Protein AF-A0A3D4CY93-F1 (afdb_monomer_lite)

Sequence (96 aa):
MKDDHEGARKIYQSIGIYLGYTIAHYADFYNIKNLMTLGRVTSGRGGELILEKASKVIQDEFPELTEQITMTTPDEQMKRHGQAVAAASLPICASE

Secondary structure (DSSP, 8-state):
--S--HHHHHHHHHHHHHHHHHHHHHHTT---SEEE--SGGGSHHHHHHHHHHHHHHHHHH-HHHHHH-EEE---HHHHHHHHHHHHHHSPPP---

Radius of gyration: 16.44 Å; chains: 1; bounding box: 32×24×58 Å

Structure (mmCIF, N/CA/C/O backbone):
data_AF-A0A3D4CY93-F1
#
_entry.id   AF-A0A3D4CY93-F1
#
loop_
_atom_site.group_PDB
_atom_site.id
_atom_site.type_symbol
_atom_site.label_atom_id
_atom_site.label_alt_id
_atom_site.label_comp_id
_atom_site.label_asym_id
_atom_site.label_entity_id
_atom_site.label_seq_id
_atom_site.pdbx_PDB_ins_code
_atom_site.Cartn_x
_atom_site.Cartn_y
_atom_site.Cartn_z
_atom_site.occupancy
_atom_site.B_iso_or_equiv
_atom_site.auth_seq_id
_atom_site.auth_comp_id
_atom_site.auth_asym_id
_atom_site.auth_atom_id
_atom_site.pdbx_PDB_model_num
ATOM 1 N N . MET A 1 1 ? 12.605 5.384 -11.148 1.00 63.78 1 MET A N 1
ATOM 2 C CA . MET A 1 1 ? 12.187 5.459 -12.566 1.00 63.78 1 MET A CA 1
ATOM 3 C C . MET A 1 1 ? 12.907 6.617 -13.245 1.00 63.78 1 MET A C 1
ATOM 5 O O . MET A 1 1 ? 12.302 7.659 -13.440 1.00 63.78 1 MET A O 1
ATOM 9 N N . LYS A 1 2 ? 14.208 6.478 -13.530 1.00 56.94 2 LYS A N 1
ATOM 10 C CA . LYS A 1 2 ? 14.979 7.565 -14.157 1.00 56.94 2 LYS A CA 1
ATOM 11 C C . LYS A 1 2 ? 14.811 7.612 -15.687 1.00 56.94 2 LYS A C 1
ATOM 13 O O . LYS A 1 2 ? 14.984 8.680 -16.249 1.00 56.94 2 LYS A O 1
ATOM 18 N N . ASP A 1 3 ? 14.329 6.520 -16.294 1.00 65.44 3 ASP A N 1
ATOM 19 C CA . ASP A 1 3 ? 14.263 6.356 -17.759 1.00 65.44 3 ASP A CA 1
ATOM 20 C C . ASP A 1 3 ? 12.891 5.859 -18.272 1.00 65.44 3 ASP A C 1
ATOM 22 O O . ASP A 1 3 ? 12.811 5.224 -19.315 1.00 65.44 3 ASP A O 1
ATOM 26 N N . ASP A 1 4 ? 11.817 6.054 -17.492 1.00 72.94 4 ASP A N 1
ATOM 27 C CA . ASP A 1 4 ? 10.434 5.608 -17.793 1.00 72.94 4 ASP A CA 1
ATOM 28 C C . ASP A 1 4 ? 10.298 4.159 -18.317 1.00 72.94 4 ASP A C 1
ATOM 30 O O . ASP A 1 4 ? 9.410 3.824 -19.096 1.00 72.94 4 ASP A O 1
ATOM 34 N N . HIS A 1 5 ? 11.190 3.274 -17.863 1.00 91.81 5 HIS A N 1
ATOM 35 C CA . HIS A 1 5 ? 11.259 1.896 -18.333 1.00 91.81 5 HIS A CA 1
ATOM 36 C C . HIS A 1 5 ? 9.934 1.155 -18.101 1.00 91.81 5 HIS A C 1
ATOM 38 O O . HIS A 1 5 ? 9.539 0.884 -16.960 1.00 91.81 5 HIS A O 1
ATOM 44 N N . GLU A 1 6 ? 9.271 0.770 -19.191 1.00 92.44 6 GLU A N 1
ATOM 45 C CA . GLU A 1 6 ? 7.910 0.231 -19.169 1.00 92.44 6 GLU A CA 1
ATOM 46 C C . GLU A 1 6 ? 7.779 -1.003 -18.261 1.00 92.44 6 GLU A C 1
ATOM 48 O O . GLU A 1 6 ? 6.826 -1.117 -17.488 1.00 92.44 6 GLU A O 1
ATOM 53 N N . GLY A 1 7 ? 8.769 -1.902 -18.291 1.00 94.44 7 GLY A N 1
ATOM 54 C CA . GLY A 1 7 ? 8.778 -3.095 -17.441 1.00 94.44 7 GLY A CA 1
ATOM 55 C C . GLY A 1 7 ? 8.80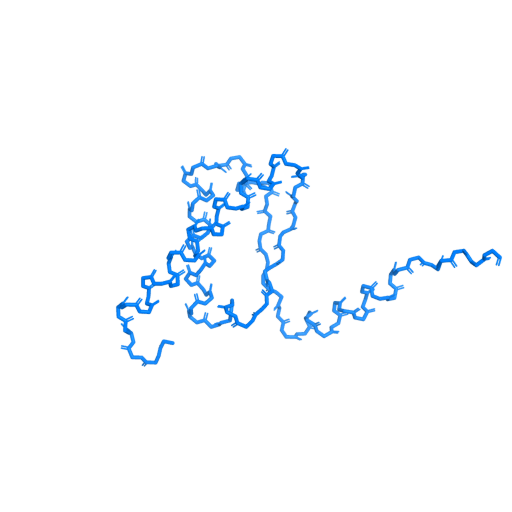8 -2.770 -15.944 1.00 94.44 7 GLY A C 1
ATOM 56 O O . GLY A 1 7 ? 8.097 -3.395 -15.162 1.00 94.44 7 GLY A O 1
ATOM 57 N N . ALA A 1 8 ? 9.557 -1.738 -15.541 1.00 93.50 8 ALA A N 1
ATOM 58 C CA . ALA A 1 8 ? 9.603 -1.325 -14.141 1.00 93.50 8 ALA A CA 1
ATOM 59 C C . ALA A 1 8 ? 8.253 -0.732 -13.718 1.00 93.50 8 ALA A C 1
ATOM 61 O O . ALA A 1 8 ? 7.752 -1.045 -12.640 1.00 93.50 8 ALA A O 1
ATOM 62 N N . ARG A 1 9 ? 7.627 0.064 -14.596 1.00 94.31 9 ARG A N 1
ATOM 63 C CA . ARG A 1 9 ? 6.285 0.616 -14.372 1.00 94.31 9 ARG A CA 1
ATOM 64 C C . ARG A 1 9 ? 5.255 -0.490 -14.132 1.00 94.31 9 ARG A C 1
ATOM 66 O O . ARG A 1 9 ? 4.505 -0.401 -13.165 1.00 94.31 9 ARG A O 1
ATOM 73 N N . LYS A 1 10 ? 5.260 -1.542 -14.960 1.00 96.69 10 LYS A N 1
ATOM 74 C CA . LYS A 1 10 ? 4.361 -2.700 -14.806 1.00 96.69 10 LYS A CA 1
ATOM 75 C C . LYS A 1 10 ? 4.555 -3.398 -13.461 1.00 96.69 10 LYS A C 1
ATOM 77 O O . LYS A 1 10 ? 3.569 -3.695 -12.803 1.00 96.69 10 LYS A O 1
ATOM 82 N N . ILE A 1 11 ? 5.798 -3.580 -13.013 1.00 96.50 11 ILE A N 1
ATOM 83 C CA . ILE A 1 11 ? 6.084 -4.190 -11.705 1.00 96.50 11 ILE A CA 1
ATOM 84 C C . ILE A 1 11 ? 5.493 -3.354 -10.563 1.00 96.50 11 ILE A C 1
ATOM 86 O O . ILE A 1 11 ? 4.779 -3.897 -9.725 1.00 96.50 11 ILE A O 1
ATOM 90 N N . TYR A 1 12 ? 5.730 -2.037 -10.540 1.00 96.62 12 TYR A N 1
ATOM 91 C CA . TYR A 1 12 ? 5.153 -1.159 -9.511 1.00 96.62 12 TYR A CA 1
ATOM 92 C C . TYR A 1 12 ? 3.618 -1.174 -9.529 1.00 96.62 12 TYR A C 1
ATOM 94 O O . TYR A 1 12 ? 2.990 -1.200 -8.473 1.00 96.62 12 TYR A O 1
ATOM 102 N N . GLN A 1 13 ? 3.011 -1.218 -10.717 1.00 97.56 13 GLN A N 1
ATOM 103 C CA . GLN A 1 13 ? 1.560 -1.330 -10.858 1.00 97.56 13 GLN A CA 1
ATOM 104 C C . GLN A 1 13 ? 1.030 -2.657 -10.320 1.00 97.56 13 GLN A C 1
ATOM 106 O O . GLN A 1 13 ? 0.066 -2.649 -9.561 1.00 97.56 13 GLN A O 1
ATOM 111 N N . SER A 1 14 ? 1.675 -3.778 -10.657 1.00 98.44 14 SER A N 1
ATOM 112 C CA . SER A 1 14 ? 1.330 -5.085 -10.102 1.00 98.44 14 SER A CA 1
ATOM 113 C C . SER A 1 14 ? 1.400 -5.063 -8.580 1.00 98.44 14 SER A C 1
ATOM 115 O O . SER A 1 14 ? 0.429 -5.442 -7.938 1.00 98.44 14 SER A O 1
ATOM 117 N N . ILE A 1 15 ? 2.490 -4.550 -7.994 1.00 98.00 15 ILE A N 1
ATOM 118 C CA . ILE A 1 15 ? 2.631 -4.434 -6.533 1.00 98.00 15 ILE A CA 1
ATOM 119 C C . ILE A 1 15 ? 1.458 -3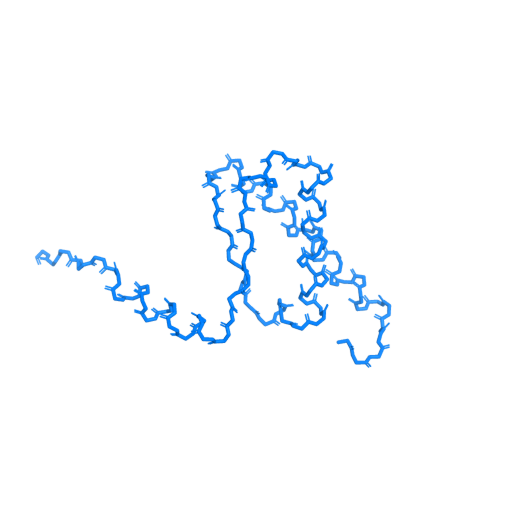.648 -5.927 1.00 98.00 15 ILE A C 1
ATOM 121 O O . ILE A 1 15 ? 0.898 -4.082 -4.925 1.00 98.00 15 ILE A O 1
ATOM 125 N N . GLY A 1 16 ? 1.058 -2.529 -6.537 1.00 97.69 16 GLY A N 1
ATOM 126 C CA . GLY A 1 16 ? -0.096 -1.751 -6.080 1.00 97.69 16 GLY A CA 1
ATOM 127 C C . GLY A 1 16 ? -1.422 -2.506 -6.168 1.00 97.69 16 GLY A C 1
ATOM 128 O O . GLY A 1 16 ? -2.207 -2.456 -5.227 1.00 97.69 16 GLY A O 1
ATOM 129 N N . ILE A 1 17 ? -1.650 -3.268 -7.241 1.00 98.69 17 ILE A N 1
ATOM 130 C CA . ILE A 1 17 ? -2.848 -4.112 -7.377 1.00 98.69 17 ILE A CA 1
ATOM 131 C C . ILE A 1 17 ? -2.891 -5.170 -6.266 1.00 98.69 17 ILE A C 1
ATOM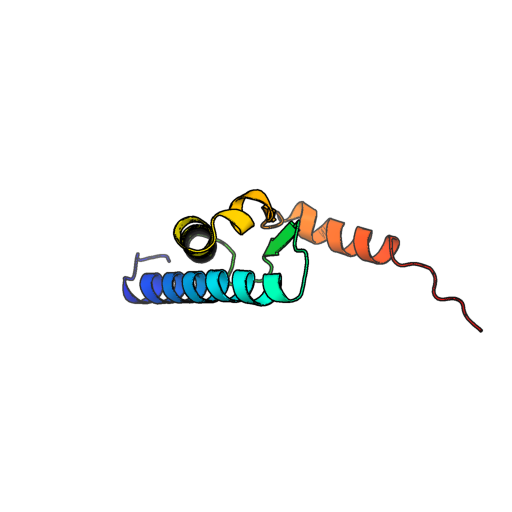 133 O O . ILE A 1 17 ? -3.897 -5.291 -5.570 1.00 98.69 17 ILE A O 1
ATOM 137 N N . TYR A 1 18 ? -1.783 -5.887 -6.044 1.00 98.56 18 TYR A N 1
ATOM 138 C CA . TYR A 1 18 ? -1.680 -6.861 -4.952 1.00 98.56 18 TYR A CA 1
ATOM 139 C C . TYR A 1 18 ? -1.914 -6.212 -3.585 1.00 98.56 18 TYR A C 1
ATOM 141 O O . TYR A 1 18 ? -2.607 -6.789 -2.747 1.00 98.56 18 TYR A O 1
ATOM 149 N N . LEU A 1 19 ? -1.369 -5.013 -3.358 1.00 97.62 19 LEU A N 1
ATOM 150 C CA . LEU A 1 19 ? -1.584 -4.272 -2.119 1.00 97.62 19 LEU A CA 1
ATOM 151 C C . LEU A 1 19 ? -3.070 -3.945 -1.913 1.00 97.62 19 LEU A C 1
ATOM 153 O O . LEU A 1 19 ? -3.573 -4.193 -0.825 1.00 97.62 19 LEU A O 1
ATOM 157 N N . GLY A 1 20 ? -3.779 -3.461 -2.938 1.00 97.75 20 GLY A N 1
ATOM 158 C CA . GLY A 1 20 ? -5.211 -3.148 -2.849 1.00 97.75 20 GLY A CA 1
ATOM 159 C C . GLY A 1 20 ? -6.057 -4.349 -2.418 1.00 97.75 20 GLY A C 1
ATOM 160 O O . GLY A 1 20 ? -6.784 -4.267 -1.430 1.00 97.75 20 GLY A O 1
ATOM 161 N N . TYR A 1 21 ? -5.882 -5.499 -3.077 1.00 98.69 21 TYR A N 1
ATOM 162 C CA . TYR A 1 21 ? -6.579 -6.732 -2.685 1.00 98.69 21 TYR A CA 1
ATOM 163 C C . TYR A 1 21 ? -6.170 -7.243 -1.305 1.00 98.69 21 TYR A C 1
ATOM 165 O O . TYR A 1 21 ? -6.997 -7.777 -0.573 1.00 98.69 21 TYR A O 1
ATOM 173 N N . THR A 1 22 ? -4.904 -7.066 -0.923 1.00 98.06 22 THR A N 1
ATOM 174 C CA . THR A 1 22 ? -4.445 -7.438 0.421 1.00 98.06 22 THR A CA 1
ATOM 175 C C . THR A 1 22 ? -5.121 -6.576 1.485 1.00 98.06 22 THR A C 1
ATOM 177 O O . THR A 1 22 ? -5.521 -7.100 2.518 1.00 98.06 22 THR A O 1
ATOM 180 N N . ILE A 1 23 ? -5.290 -5.273 1.242 1.00 97.19 23 ILE A N 1
ATOM 181 C CA . ILE A 1 23 ? -5.996 -4.371 2.164 1.00 97.19 23 ILE A CA 1
ATOM 182 C C . ILE A 1 23 ? -7.447 -4.816 2.336 1.00 97.19 23 ILE A C 1
ATOM 184 O O . ILE A 1 23 ? -7.894 -4.951 3.473 1.00 97.19 23 ILE A O 1
ATOM 188 N N . ALA A 1 24 ? -8.149 -5.092 1.232 1.00 97.31 24 ALA A N 1
ATOM 189 C CA . ALA A 1 24 ? -9.521 -5.591 1.274 1.00 97.31 24 ALA A CA 1
ATOM 190 C C . ALA A 1 24 ? -9.617 -6.909 2.053 1.00 97.31 24 ALA A C 1
ATOM 192 O O . ALA A 1 24 ? -10.415 -7.025 2.975 1.00 97.31 24 ALA A O 1
ATOM 193 N N . HIS A 1 25 ? -8.717 -7.855 1.778 1.00 98.00 25 HIS A N 1
ATOM 194 C CA . HIS A 1 25 ? -8.678 -9.121 2.503 1.00 98.00 25 HIS A CA 1
ATOM 195 C C . HIS A 1 25 ? -8.423 -8.943 4.007 1.00 98.0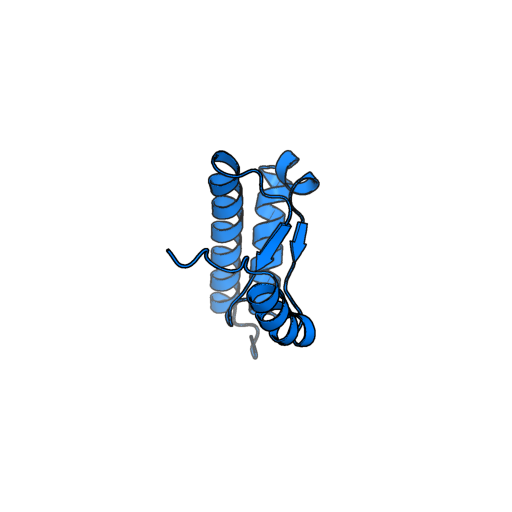0 25 HIS A C 1
ATOM 197 O O . HIS A 1 25 ? -9.017 -9.628 4.830 1.00 98.00 25 HIS A O 1
ATOM 203 N N . TYR A 1 26 ? -7.552 -8.012 4.401 1.00 97.62 26 TYR A N 1
ATOM 204 C CA . TYR A 1 26 ? -7.315 -7.731 5.819 1.00 97.62 26 TYR A CA 1
ATOM 205 C C . TYR A 1 26 ? -8.500 -7.023 6.488 1.00 97.62 26 TYR A C 1
ATOM 207 O O . TYR A 1 26 ? -8.668 -7.157 7.702 1.00 97.62 26 TYR A O 1
ATOM 215 N N . ALA A 1 27 ? -9.332 -6.304 5.731 1.00 96.88 27 ALA A N 1
ATOM 216 C CA . ALA A 1 27 ? -10.542 -5.677 6.255 1.00 96.88 27 ALA A CA 1
ATOM 217 C C . ALA A 1 27 ? -11.595 -6.708 6.706 1.00 96.88 27 ALA A C 1
ATOM 219 O O . ALA A 1 27 ? -12.381 -6.406 7.602 1.00 96.88 27 ALA A O 1
ATOM 220 N N . ASP A 1 28 ? -11.538 -7.945 6.197 1.00 96.00 28 ASP A N 1
ATOM 221 C CA . ASP A 1 28 ? -12.362 -9.059 6.694 1.00 96.00 28 ASP A CA 1
ATOM 222 C C . ASP A 1 28 ? -12.049 -9.409 8.161 1.00 96.00 28 ASP A C 1
ATOM 224 O O . ASP A 1 28 ? -12.890 -9.945 8.884 1.00 96.00 28 ASP A O 1
ATOM 228 N N . PHE A 1 29 ? -10.830 -9.104 8.619 1.00 97.44 29 PHE A N 1
ATOM 229 C CA . PHE A 1 29 ? -10.344 -9.451 9.958 1.00 97.44 29 PHE A CA 1
ATOM 230 C C . PHE A 1 29 ? -10.227 -8.244 10.890 1.00 97.44 29 PHE A C 1
ATOM 232 O O . PHE A 1 29 ? -10.279 -8.397 12.112 1.00 97.44 29 PHE A O 1
ATOM 239 N N . TYR A 1 30 ? -10.053 -7.044 10.336 1.00 95.88 30 TYR A N 1
ATOM 240 C CA . TYR A 1 30 ? -9.791 -5.830 11.097 1.00 95.88 30 TYR A CA 1
ATOM 241 C C . TYR A 1 30 ? -10.687 -4.681 10.643 1.00 95.88 30 TYR A C 1
ATOM 243 O O . TYR A 1 30 ? -10.788 -4.375 9.460 1.00 95.88 30 TYR A O 1
ATOM 251 N N . ASN A 1 31 ? -11.237 -3.935 11.604 1.00 94.88 31 ASN A N 1
ATOM 252 C CA . ASN A 1 31 ? -11.862 -2.645 11.317 1.00 94.88 31 ASN A CA 1
ATOM 253 C C . ASN A 1 31 ? -10.782 -1.567 11.112 1.00 94.88 31 ASN A C 1
ATOM 255 O O . ASN A 1 31 ? -10.426 -0.824 12.033 1.00 94.88 31 ASN A O 1
ATOM 259 N N . ILE A 1 32 ? -10.209 -1.533 9.910 1.00 95.44 32 ILE A N 1
ATOM 260 C CA . ILE A 1 32 ? -9.136 -0.608 9.542 1.00 95.44 32 ILE A CA 1
ATOM 261 C C . ILE A 1 32 ? -9.741 0.779 9.311 1.00 95.44 32 ILE A C 1
ATOM 263 O O . ILE A 1 32 ? -10.589 0.941 8.442 1.00 95.44 32 ILE A O 1
ATOM 267 N N . LYS A 1 33 ? -9.285 1.785 10.066 1.00 94.31 33 LYS A N 1
ATOM 268 C CA . LYS A 1 33 ? -9.632 3.204 9.834 1.00 94.31 33 LYS A CA 1
ATOM 269 C C . LYS A 1 33 ? -8.489 4.000 9.219 1.00 94.31 33 LYS A C 1
ATOM 271 O O . LYS A 1 33 ? -8.693 4.838 8.353 1.00 94.31 33 LYS A O 1
ATOM 276 N N . ASN A 1 34 ? -7.272 3.743 9.688 1.00 92.06 34 ASN A N 1
ATOM 277 C CA . ASN A 1 34 ? -6.066 4.411 9.223 1.00 92.06 34 ASN A CA 1
ATOM 278 C C . ASN A 1 34 ? -5.064 3.345 8.798 1.00 92.06 34 ASN A C 1
ATOM 280 O O . ASN A 1 34 ? -4.714 2.478 9.600 1.00 92.06 34 ASN A O 1
ATOM 284 N N . LEU A 1 35 ? -4.599 3.427 7.558 1.00 92.62 35 LEU A N 1
ATOM 285 C CA . LEU A 1 35 ? -3.573 2.551 7.017 1.00 92.62 35 LEU A CA 1
ATOM 286 C C . LEU A 1 35 ? -2.323 3.371 6.725 1.00 92.62 35 LEU A C 1
ATOM 288 O O . LEU A 1 35 ? -2.352 4.314 5.938 1.00 92.62 35 LEU A O 1
ATOM 292 N N . MET A 1 36 ? -1.214 3.006 7.363 1.00 90.38 36 MET A N 1
ATOM 293 C CA . MET A 1 36 ? 0.057 3.696 7.182 1.00 90.38 36 MET A CA 1
ATOM 294 C C . MET A 1 36 ? 1.003 2.865 6.319 1.00 90.38 36 MET A C 1
ATOM 296 O O . MET A 1 36 ? 1.407 1.768 6.704 1.00 90.38 36 MET A O 1
ATOM 300 N N . THR A 1 37 ? 1.395 3.405 5.167 1.00 88.56 37 THR A N 1
ATOM 301 C CA . THR A 1 37 ? 2.288 2.720 4.224 1.00 88.56 37 THR A CA 1
ATOM 302 C C . THR A 1 37 ? 3.745 3.081 4.497 1.00 88.56 37 THR A C 1
ATOM 304 O O . THR A 1 37 ? 4.149 4.239 4.385 1.00 88.56 37 THR A O 1
ATOM 307 N N . LEU A 1 38 ? 4.558 2.082 4.846 1.00 86.88 38 LEU A N 1
ATOM 308 C CA . LEU A 1 38 ? 5.965 2.241 5.228 1.00 86.88 38 LEU A CA 1
ATOM 309 C C . LEU A 1 38 ? 6.902 1.451 4.301 1.00 86.88 38 LEU A C 1
ATOM 311 O O . LEU A 1 38 ? 6.501 0.485 3.659 1.00 86.88 38 LEU A O 1
ATOM 315 N N . GLY A 1 39 ? 8.182 1.831 4.288 1.00 84.50 39 GLY A N 1
ATOM 316 C CA . GLY A 1 39 ? 9.244 1.129 3.560 1.00 84.50 39 GLY A CA 1
ATOM 317 C C . GLY A 1 39 ? 9.853 1.943 2.416 1.00 84.50 39 GLY A C 1
ATOM 318 O O . GLY A 1 39 ? 9.335 2.970 2.002 1.00 84.50 39 GLY A O 1
ATOM 319 N N . ARG A 1 40 ? 11.008 1.502 1.901 1.00 87.31 40 ARG A N 1
ATOM 320 C CA . ARG A 1 40 ? 11.724 2.225 0.827 1.00 87.31 40 ARG A CA 1
ATOM 321 C C . ARG A 1 40 ? 11.032 2.123 -0.533 1.00 87.31 40 ARG A C 1
ATOM 323 O O . ARG A 1 40 ? 11.188 3.012 -1.361 1.00 87.31 40 ARG A O 1
ATOM 330 N N . VAL A 1 41 ? 10.293 1.037 -0.763 1.00 90.38 41 VAL A N 1
ATOM 331 C CA . VAL A 1 41 ? 9.608 0.771 -2.038 1.00 90.38 41 VAL A CA 1
ATOM 332 C C . VAL A 1 41 ? 8.430 1.721 -2.279 1.00 90.38 41 VAL A C 1
ATOM 334 O O . VAL A 1 41 ? 8.077 1.964 -3.427 1.00 90.38 41 VAL A O 1
ATOM 337 N N . THR A 1 42 ? 7.872 2.301 -1.212 1.00 87.12 42 THR A N 1
ATOM 338 C CA . THR A 1 42 ? 6.745 3.241 -1.264 1.00 87.12 42 THR A CA 1
ATOM 339 C C . THR A 1 42 ? 7.183 4.702 -1.429 1.00 87.12 42 THR A C 1
ATOM 341 O O . THR A 1 42 ? 6.344 5.596 -1.400 1.00 87.12 42 THR A O 1
ATOM 344 N N . SER A 1 43 ? 8.477 4.965 -1.651 1.00 85.12 43 SER A N 1
ATOM 345 C CA . SER A 1 43 ? 9.012 6.315 -1.871 1.00 85.12 43 SER A CA 1
ATOM 346 C C . SER A 1 43 ? 9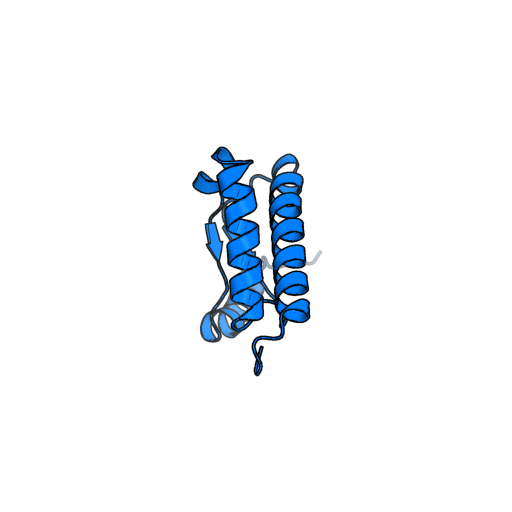.190 6.657 -3.357 1.00 85.12 43 SER A C 1
ATOM 348 O O . SER A 1 43 ? 9.573 5.815 -4.175 1.00 85.12 43 SER A O 1
ATOM 350 N N . GLY A 1 44 ? 8.999 7.937 -3.691 1.00 88.38 44 GLY A N 1
ATOM 351 C CA . GLY A 1 44 ? 9.146 8.478 -5.046 1.00 88.38 44 GLY A CA 1
ATOM 352 C C . GLY A 1 44 ? 8.129 7.914 -6.044 1.00 88.38 44 GLY A C 1
ATOM 353 O O . GLY A 1 44 ? 7.200 7.202 -5.674 1.00 88.38 44 GLY A O 1
ATOM 354 N N . ARG A 1 45 ? 8.352 8.163 -7.341 1.00 90.38 45 ARG A N 1
ATOM 355 C CA . ARG A 1 45 ? 7.402 7.831 -8.425 1.00 90.38 45 ARG A CA 1
ATOM 356 C C . ARG A 1 45 ? 6.935 6.367 -8.459 1.00 90.38 45 ARG A C 1
ATOM 358 O O . ARG A 1 45 ? 5.837 6.078 -8.913 1.00 90.38 45 ARG A O 1
ATOM 365 N N . GLY A 1 46 ? 7.770 5.420 -8.021 1.00 91.94 46 GLY A N 1
ATOM 366 C CA . GLY A 1 46 ? 7.381 4.003 -7.939 1.00 91.94 46 GLY A CA 1
ATOM 367 C C . GLY A 1 46 ? 6.381 3.738 -6.818 1.00 91.94 46 GLY A C 1
ATOM 368 O O . GLY A 1 46 ? 5.393 3.041 -7.027 1.00 91.94 46 GLY A O 1
ATOM 369 N N . GLY A 1 47 ? 6.613 4.350 -5.659 1.00 92.69 47 GLY A 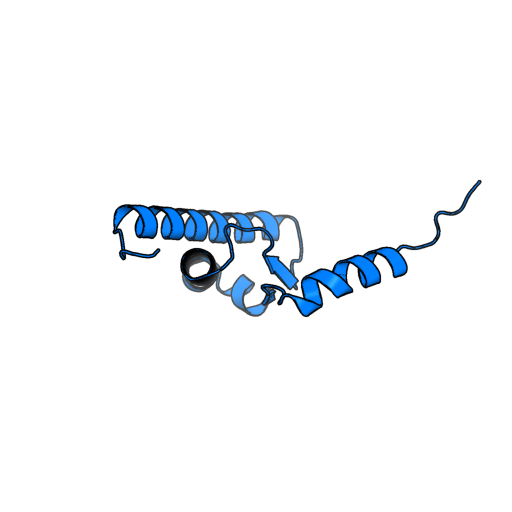N 1
ATOM 370 C CA . GLY A 1 47 ? 5.683 4.318 -4.541 1.00 92.69 47 GLY A CA 1
ATOM 371 C C . GLY A 1 47 ? 4.361 5.006 -4.851 1.00 92.69 47 GLY A C 1
ATOM 372 O O . GLY A 1 47 ? 3.312 4.450 -4.549 1.00 92.69 47 GLY A O 1
ATOM 373 N N . GLU A 1 48 ? 4.405 6.153 -5.530 1.00 92.50 48 GLU A N 1
ATOM 374 C CA . GLU A 1 48 ? 3.204 6.851 -6.010 1.00 92.50 48 GLU A CA 1
ATOM 375 C C . GLU A 1 48 ? 2.334 5.931 -6.880 1.00 92.50 48 GLU A C 1
ATOM 377 O O . GLU A 1 48 ? 1.137 5.818 -6.633 1.00 92.50 48 GLU A O 1
ATOM 382 N N . LEU A 1 49 ? 2.932 5.186 -7.823 1.00 95.56 49 LEU A N 1
ATOM 383 C CA . LEU A 1 49 ? 2.198 4.210 -8.643 1.00 95.56 49 LEU A CA 1
ATOM 384 C C . LEU A 1 49 ? 1.609 3.053 -7.831 1.00 95.56 49 LEU A C 1
ATOM 386 O O . LEU A 1 49 ? 0.508 2.600 -8.141 1.00 95.56 49 LEU A O 1
ATOM 390 N N . ILE A 1 50 ? 2.336 2.550 -6.827 1.00 96.69 50 ILE A N 1
ATOM 391 C CA . ILE A 1 50 ? 1.827 1.495 -5.940 1.00 96.69 50 ILE A CA 1
ATOM 392 C C . ILE A 1 50 ? 0.560 1.992 -5.239 1.00 96.69 50 ILE A C 1
ATOM 394 O O . ILE A 1 50 ? -0.465 1.315 -5.281 1.00 96.69 50 ILE A O 1
ATOM 398 N N . LEU A 1 51 ? 0.622 3.177 -4.628 1.00 95.19 51 LEU A N 1
ATOM 399 C CA . LEU A 1 51 ? -0.492 3.757 -3.878 1.00 95.19 51 LEU A CA 1
ATOM 400 C C . LEU A 1 51 ? -1.672 4.107 -4.786 1.00 95.19 51 LEU A C 1
ATOM 402 O O . LEU A 1 51 ? -2.816 3.842 -4.423 1.00 95.19 51 LEU A O 1
ATOM 406 N N . GLU A 1 52 ? -1.409 4.637 -5.982 1.00 96.25 52 GLU A N 1
ATOM 407 C CA . GLU A 1 52 ? -2.440 4.917 -6.985 1.00 96.25 52 GLU A CA 1
ATOM 408 C C . GLU A 1 52 ? -3.187 3.634 -7.372 1.00 96.25 52 GLU A C 1
ATOM 410 O O . GLU A 1 52 ? -4.417 3.606 -7.363 1.00 96.25 52 GLU A O 1
ATOM 415 N N . LYS A 1 53 ? -2.464 2.548 -7.683 1.00 97.94 53 LYS A N 1
ATOM 416 C CA . LYS A 1 53 ? -3.101 1.282 -8.071 1.00 97.94 53 LYS A CA 1
ATOM 417 C C . LYS A 1 53 ? -3.805 0.586 -6.916 1.00 97.94 53 LYS A C 1
ATOM 419 O O . LYS A 1 53 ? -4.889 0.061 -7.141 1.00 97.94 53 LYS A O 1
ATOM 424 N N . ALA A 1 54 ? -3.253 0.637 -5.707 1.00 97.69 54 ALA A N 1
ATOM 425 C CA . ALA A 1 54 ? -3.930 0.112 -4.526 1.00 97.69 54 ALA A CA 1
ATOM 426 C C . ALA A 1 54 ? -5.244 0.859 -4.263 1.00 97.69 54 ALA A C 1
ATOM 428 O O . ALA A 1 54 ? -6.285 0.228 -4.109 1.00 97.69 54 ALA A O 1
ATOM 429 N N . SER A 1 55 ? -5.213 2.197 -4.305 1.00 96.06 55 SER A N 1
ATOM 430 C CA . SER A 1 55 ? -6.410 3.035 -4.147 1.00 96.06 55 SER A CA 1
ATOM 431 C C . SER A 1 55 ? -7.451 2.728 -5.213 1.00 96.06 55 SER A C 1
ATOM 433 O O . SER A 1 55 ? -8.629 2.621 -4.897 1.00 96.06 55 SER A O 1
ATOM 435 N N . LYS A 1 56 ? -7.017 2.545 -6.464 1.00 97.94 56 LYS A N 1
ATOM 436 C CA . LYS A 1 56 ? -7.918 2.233 -7.569 1.00 97.94 56 LYS A CA 1
ATOM 437 C C . LYS A 1 56 ? -8.618 0.883 -7.396 1.00 97.94 56 LYS A C 1
ATOM 439 O O . LYS A 1 56 ? -9.818 0.819 -7.605 1.00 97.94 56 LYS A O 1
ATOM 444 N N . VAL A 1 57 ? -7.904 -0.164 -6.975 1.00 98.44 57 VAL A N 1
ATOM 445 C CA . VAL A 1 57 ? -8.528 -1.469 -6.677 1.00 98.44 57 VAL A CA 1
ATOM 446 C C . VAL A 1 57 ? -9.586 -1.327 -5.583 1.00 98.44 57 VAL A C 1
ATOM 448 O O . VAL A 1 57 ? -10.691 -1.832 -5.736 1.00 98.44 57 VAL A O 1
ATOM 451 N N . ILE A 1 58 ? -9.277 -0.599 -4.504 1.00 97.44 58 ILE A N 1
ATOM 452 C CA . ILE A 1 58 ? -10.235 -0.381 -3.412 1.00 97.44 58 ILE A CA 1
ATOM 453 C C . ILE A 1 58 ? -11.456 0.408 -3.909 1.00 97.44 58 ILE A C 1
ATOM 455 O O . ILE A 1 58 ? -12.580 0.026 -3.620 1.00 97.44 58 ILE A O 1
ATOM 459 N N . GLN A 1 59 ? -11.260 1.465 -4.695 1.00 97.19 59 GLN A N 1
ATOM 460 C CA . GLN A 1 59 ? -12.356 2.282 -5.230 1.00 97.19 59 GLN A CA 1
ATOM 461 C C . GLN A 1 59 ? -13.255 1.525 -6.207 1.00 97.19 59 GLN A C 1
ATOM 463 O O . GLN A 1 59 ? -14.476 1.654 -6.134 1.00 97.19 59 GLN A O 1
ATOM 468 N N . ASP A 1 60 ? -12.655 0.768 -7.125 1.00 97.94 60 ASP A N 1
ATOM 469 C CA . ASP A 1 60 ? -13.381 0.112 -8.210 1.00 97.94 60 ASP A CA 1
ATOM 470 C C . ASP A 1 60 ? -14.124 -1.145 -7.719 1.00 97.94 60 ASP A C 1
ATOM 472 O O . ASP A 1 60 ? -15.195 -1.460 -8.238 1.00 97.94 60 ASP A O 1
ATOM 476 N N . GLU A 1 61 ? -13.579 -1.860 -6.727 1.00 98.00 61 GLU A N 1
ATOM 477 C CA . GLU A 1 61 ? -14.078 -3.188 -6.330 1.00 98.00 61 GLU A CA 1
ATOM 478 C C . GLU A 1 61 ? -14.595 -3.269 -4.887 1.00 98.00 61 GLU A C 1
ATOM 480 O O . GLU A 1 61 ? -15.409 -4.142 -4.595 1.00 98.00 61 GLU A O 1
ATOM 485 N N . PHE A 1 62 ? -14.174 -2.357 -4.003 1.00 96.88 62 PHE A N 1
ATOM 486 C CA . PHE A 1 62 ? -14.536 -2.335 -2.577 1.00 96.88 62 PHE A CA 1
ATOM 487 C C . PHE A 1 62 ? -14.915 -0.911 -2.115 1.00 96.88 62 PHE A C 1
ATOM 489 O O . PHE A 1 62 ? -14.279 -0.351 -1.209 1.00 96.88 62 PHE A O 1
ATOM 496 N N . PRO A 1 63 ? -15.902 -0.261 -2.761 1.00 95.44 63 PRO A N 1
ATOM 497 C CA . PRO A 1 63 ? -16.213 1.152 -2.541 1.00 95.44 63 PRO A CA 1
ATOM 498 C C . PRO A 1 63 ? -16.526 1.488 -1.075 1.00 95.44 63 PRO A C 1
ATOM 500 O O . PRO A 1 63 ? -16.154 2.562 -0.604 1.00 95.44 63 PRO A O 1
ATOM 503 N N . GLU A 1 64 ? -17.113 0.563 -0.315 1.00 95.31 64 GLU A N 1
ATOM 504 C CA . GLU A 1 64 ? -17.374 0.711 1.119 1.00 95.31 64 GLU A CA 1
ATOM 505 C C . GLU A 1 64 ? -16.095 0.910 1.949 1.00 95.31 64 GLU A C 1
ATOM 507 O O . GLU A 1 64 ? -16.089 1.660 2.927 1.00 95.31 64 GLU A O 1
ATOM 512 N N . LEU A 1 65 ? -14.978 0.306 1.533 1.00 96.00 65 LEU A N 1
ATOM 513 C CA . LEU A 1 65 ? -13.689 0.457 2.206 1.00 96.00 65 LEU A CA 1
ATOM 514 C C . LEU A 1 65 ? -13.017 1.790 1.873 1.00 96.00 65 LEU A C 1
ATOM 516 O O . LEU A 1 65 ? -12.198 2.269 2.659 1.00 96.00 65 LEU A O 1
ATOM 520 N N . THR A 1 66 ? -13.374 2.415 0.748 1.00 92.75 66 THR A N 1
ATOM 521 C CA . THR A 1 66 ? -12.845 3.733 0.361 1.00 92.75 66 THR A CA 1
ATOM 522 C C . THR A 1 66 ? -13.264 4.811 1.357 1.00 92.75 66 THR A C 1
ATOM 524 O O . THR A 1 66 ? -12.465 5.682 1.693 1.00 92.75 66 THR A O 1
ATOM 527 N N . GLU A 1 67 ? -14.499 4.750 1.855 1.00 90.50 67 GLU A N 1
ATOM 528 C CA . GLU A 1 67 ? -15.004 5.705 2.849 1.00 90.50 67 GLU A CA 1
ATOM 529 C C . GLU A 1 67 ? -14.466 5.416 4.258 1.00 90.50 67 GLU A C 1
ATOM 531 O O . GLU A 1 67 ? -14.337 6.321 5.084 1.00 90.50 67 GLU A O 1
ATOM 536 N N . GLN A 1 68 ? -14.130 4.155 4.534 1.00 93.00 68 GLN A N 1
ATOM 537 C CA . GLN A 1 68 ? -13.676 3.707 5.846 1.00 93.00 68 GLN A CA 1
ATOM 538 C C . GLN A 1 68 ? -12.173 3.925 6.072 1.00 93.00 68 GLN A C 1
ATOM 540 O O . GLN A 1 68 ? -11.758 4.267 7.184 1.00 93.00 68 GLN A O 1
ATOM 545 N N . ILE A 1 69 ? -11.347 3.689 5.048 1.00 95.50 69 ILE A N 1
ATOM 546 C CA . ILE A 1 69 ? -9.892 3.598 5.184 1.00 95.50 69 ILE A CA 1
ATOM 547 C C . ILE A 1 69 ? -9.224 4.879 4.688 1.00 95.50 69 ILE A C 1
ATOM 549 O O . ILE A 1 69 ? -9.203 5.185 3.500 1.00 95.50 69 ILE A O 1
ATOM 553 N N . THR A 1 70 ? -8.547 5.578 5.596 1.00 93.25 70 THR A N 1
ATOM 554 C CA . THR A 1 70 ? -7.616 6.654 5.242 1.00 93.25 70 THR A CA 1
ATOM 555 C C . THR A 1 70 ? -6.209 6.087 5.063 1.00 93.25 70 THR A C 1
ATOM 557 O O . THR A 1 70 ? -5.597 5.617 6.025 1.00 93.25 70 THR A O 1
ATOM 560 N N . MET A 1 71 ? -5.682 6.130 3.836 1.00 89.50 71 MET A N 1
ATOM 561 C CA . MET A 1 71 ? -4.305 5.727 3.537 1.00 89.50 71 MET A CA 1
ATOM 562 C C . MET A 1 71 ? -3.340 6.907 3.652 1.00 89.50 71 MET A C 1
ATOM 564 O O . MET A 1 71 ? -3.491 7.914 2.962 1.00 89.50 71 MET A O 1
ATOM 568 N N . THR A 1 72 ? -2.298 6.750 4.468 1.00 86.81 72 THR A N 1
ATOM 569 C CA . THR A 1 72 ? -1.308 7.800 4.732 1.00 86.81 72 THR A CA 1
ATOM 570 C C . THR A 1 72 ? 0.102 7.279 4.490 1.00 86.81 72 THR A C 1
ATOM 572 O O . THR A 1 72 ? 0.477 6.193 4.936 1.00 86.81 72 THR A O 1
ATOM 575 N N . THR A 1 73 ? 0.926 8.082 3.818 1.00 82.31 73 THR A N 1
ATOM 576 C CA . THR A 1 73 ? 2.375 7.856 3.757 1.00 82.31 73 THR A CA 1
ATOM 577 C C . THR A 1 73 ? 3.046 8.904 4.634 1.00 82.31 73 THR A C 1
ATOM 579 O O . THR A 1 73 ? 2.908 10.091 4.344 1.00 82.31 73 THR A O 1
ATOM 582 N N . PRO A 1 74 ? 3.733 8.512 5.720 1.00 75.88 74 PRO A N 1
ATOM 583 C CA . PRO A 1 74 ? 4.300 9.480 6.639 1.00 75.88 74 PRO A CA 1
ATOM 584 C C . PRO A 1 74 ? 5.455 10.219 5.973 1.00 75.88 74 PRO A C 1
ATOM 586 O O . PRO A 1 74 ? 6.323 9.614 5.327 1.00 75.88 74 PRO A O 1
ATOM 589 N N . ASP A 1 75 ? 5.466 11.532 6.165 1.00 73.69 75 ASP A N 1
ATOM 590 C CA . ASP A 1 75 ? 6.590 12.368 5.787 1.00 73.69 75 ASP A CA 1
ATOM 591 C C . ASP A 1 75 ? 7.818 12.085 6.675 1.00 73.69 75 ASP A C 1
ATOM 593 O O . ASP A 1 75 ? 7.792 11.313 7.642 1.00 73.69 75 ASP A O 1
ATOM 597 N N . GLU A 1 76 ? 8.948 12.682 6.310 1.00 68.69 76 GLU A N 1
ATOM 598 C CA . GLU A 1 76 ? 10.222 12.464 6.994 1.00 68.69 76 GLU A CA 1
ATOM 599 C C . GLU A 1 76 ? 10.192 12.931 8.463 1.00 68.69 76 GLU A C 1
ATOM 601 O O . GLU A 1 76 ? 10.880 12.365 9.317 1.00 68.69 76 GLU A O 1
ATOM 606 N N . GLN A 1 77 ? 9.359 13.925 8.781 1.00 67.12 77 GLN A N 1
ATOM 607 C CA . GLN A 1 77 ? 9.183 14.433 10.135 1.00 67.12 77 GLN A CA 1
ATOM 608 C C . GLN A 1 77 ? 8.356 13.452 10.978 1.00 67.12 77 GLN A C 1
ATOM 610 O O . GLN A 1 77 ? 8.787 13.080 12.073 1.00 67.12 77 GLN A O 1
ATOM 615 N N . MET A 1 78 ? 7.228 12.968 10.460 1.00 69.56 78 MET A N 1
ATOM 616 C CA . MET A 1 78 ? 6.376 11.955 11.082 1.00 69.56 78 MET A CA 1
ATOM 617 C C . MET A 1 78 ? 7.111 10.637 11.288 1.00 69.56 78 MET A C 1
ATOM 619 O O . MET A 1 78 ? 6.919 10.006 12.321 1.00 69.56 78 MET A O 1
ATOM 623 N N . LYS A 1 79 ? 7.984 10.216 10.366 1.00 69.56 79 LYS A N 1
ATOM 624 C CA . LYS A 1 79 ? 8.778 8.988 10.549 1.00 69.56 79 LYS A CA 1
ATOM 625 C C . LYS A 1 79 ? 9.679 9.059 11.781 1.00 69.56 79 LYS A C 1
ATOM 627 O O . LYS A 1 79 ? 9.767 8.084 12.523 1.00 69.56 79 LYS A O 1
ATOM 632 N N . ARG A 1 80 ? 10.321 10.209 12.019 1.00 68.38 80 ARG A N 1
ATOM 633 C CA . ARG A 1 80 ? 11.228 10.404 13.165 1.00 68.38 80 ARG A CA 1
ATOM 634 C C . ARG A 1 80 ? 10.474 10.591 14.475 1.00 68.38 80 ARG A C 1
ATOM 636 O O . ARG A 1 80 ? 10.831 9.984 15.478 1.00 68.38 80 ARG A O 1
ATOM 643 N N . HIS A 1 81 ? 9.421 11.404 14.468 1.00 70.25 81 HIS A N 1
ATOM 644 C CA . HIS A 1 81 ? 8.666 11.702 15.686 1.00 70.25 81 HIS A CA 1
ATOM 645 C C . HIS A 1 81 ? 7.690 10.581 16.047 1.00 70.25 81 HIS A C 1
ATOM 647 O O . HIS A 1 81 ? 7.524 10.281 17.222 1.00 70.25 81 HIS A O 1
ATOM 653 N N . GLY A 1 82 ? 7.093 9.912 15.061 1.00 71.31 82 GLY A N 1
ATOM 654 C CA . GLY A 1 82 ? 6.112 8.849 15.274 1.00 71.31 82 GLY A CA 1
ATOM 655 C C . GLY A 1 82 ? 6.677 7.661 16.048 1.00 71.31 82 GLY A C 1
ATOM 656 O O . GLY A 1 82 ? 5.999 7.140 16.925 1.00 71.31 82 GLY A O 1
ATOM 657 N N . GLN A 1 83 ? 7.934 7.279 15.803 1.00 73.06 83 GLN A N 1
ATOM 658 C CA . GLN A 1 83 ? 8.597 6.225 16.582 1.00 73.06 83 GLN A CA 1
ATOM 659 C C . GLN A 1 83 ? 8.793 6.631 18.048 1.00 73.06 83 GLN A C 1
ATOM 661 O O . GLN A 1 83 ? 8.503 5.844 18.946 1.00 73.06 83 GLN A O 1
ATOM 666 N N . ALA A 1 84 ? 9.237 7.867 18.294 1.00 75.56 84 ALA A N 1
ATOM 667 C CA . ALA A 1 84 ? 9.430 8.386 19.646 1.00 75.56 84 ALA A CA 1
ATOM 668 C C . ALA A 1 84 ? 8.099 8.523 20.402 1.00 75.56 84 ALA A C 1
ATOM 670 O O . ALA A 1 84 ? 8.004 8.123 21.559 1.00 75.56 84 ALA A O 1
ATOM 671 N N . VAL A 1 85 ? 7.059 9.031 19.734 1.00 76.81 85 VAL A N 1
ATOM 672 C CA . VAL A 1 85 ? 5.705 9.157 20.292 1.00 76.81 85 VAL A CA 1
ATOM 673 C C . VAL A 1 85 ? 5.121 7.782 20.603 1.00 76.81 85 VAL A C 1
ATOM 675 O O . VAL A 1 85 ? 4.613 7.587 21.701 1.00 76.81 85 VAL A O 1
ATOM 678 N N . ALA A 1 86 ? 5.242 6.813 19.689 1.00 78.62 86 ALA A N 1
ATOM 679 C CA . ALA A 1 86 ? 4.761 5.455 19.920 1.00 78.62 86 ALA A CA 1
ATOM 680 C C . ALA A 1 86 ? 5.461 4.812 21.127 1.00 78.62 86 ALA A C 1
ATOM 682 O O . ALA A 1 86 ? 4.783 4.287 22.006 1.00 78.62 86 ALA A O 1
ATOM 683 N N . ALA A 1 87 ? 6.791 4.926 21.222 1.00 79.56 87 ALA A N 1
ATOM 684 C CA . ALA A 1 87 ? 7.555 4.401 22.352 1.00 79.56 87 ALA A CA 1
ATOM 685 C C . ALA A 1 87 ? 7.165 5.066 23.682 1.00 79.56 87 ALA A C 1
ATOM 687 O O . ALA A 1 87 ? 6.996 4.374 24.681 1.00 79.56 87 ALA A O 1
ATOM 688 N N . ALA A 1 88 ? 6.970 6.388 23.689 1.00 81.19 88 ALA A N 1
ATOM 689 C CA . ALA A 1 88 ? 6.532 7.129 24.872 1.00 81.19 88 ALA A CA 1
ATOM 690 C C . ALA A 1 88 ? 5.070 6.844 25.263 1.00 81.19 88 ALA A C 1
ATOM 692 O O . ALA A 1 88 ? 4.715 6.977 26.430 1.00 81.19 88 ALA A O 1
ATOM 693 N N . SER A 1 89 ? 4.221 6.463 24.302 1.00 80.69 89 SER A N 1
ATOM 694 C CA . SER A 1 89 ? 2.818 6.105 24.548 1.00 80.69 89 SER A CA 1
ATOM 695 C C . SER A 1 89 ? 2.613 4.671 25.027 1.00 80.69 89 SER A C 1
ATOM 697 O O . SER A 1 89 ? 1.492 4.320 25.400 1.00 80.69 89 SER A O 1
ATOM 699 N N . LEU A 1 90 ? 3.654 3.830 24.994 1.00 83.88 90 LEU A N 1
ATOM 700 C CA . LEU A 1 90 ? 3.536 2.470 25.501 1.00 83.88 90 LEU A CA 1
ATOM 701 C C . LEU A 1 90 ? 3.207 2.524 26.999 1.00 83.88 90 LEU A C 1
ATOM 703 O O . LEU A 1 90 ? 3.869 3.251 27.746 1.00 83.88 90 LEU A O 1
ATOM 707 N N . PRO A 1 91 ? 2.195 1.769 27.459 1.00 82.94 91 PRO A N 1
ATOM 708 C CA . PRO A 1 91 ? 1.924 1.667 28.879 1.00 82.94 91 PRO A CA 1
ATOM 709 C C . PRO A 1 91 ? 3.147 1.082 29.585 1.00 82.94 91 PRO A C 1
ATOM 711 O O . PRO A 1 91 ? 3.843 0.215 29.050 1.00 82.94 91 PRO A O 1
ATOM 714 N N . ILE A 1 92 ? 3.402 1.552 30.802 1.00 80.50 92 ILE A N 1
ATOM 715 C CA . ILE A 1 92 ? 4.426 0.963 31.660 1.00 80.50 92 ILE A CA 1
ATOM 716 C C . ILE A 1 92 ? 3.987 -0.483 31.916 1.00 80.50 92 ILE A C 1
ATOM 718 O O . ILE A 1 92 ? 2.902 -0.703 32.458 1.00 80.50 92 ILE A O 1
ATOM 722 N N . CYS A 1 93 ? 4.788 -1.468 31.497 1.00 70.62 93 CYS A N 1
ATOM 723 C CA . CYS A 1 93 ? 4.543 -2.853 31.889 1.00 70.62 93 CYS A CA 1
ATOM 724 C C . CYS A 1 93 ? 4.533 -2.911 33.417 1.00 70.62 93 CYS A C 1
ATOM 726 O O . CYS A 1 93 ? 5.504 -2.490 34.046 1.00 70.62 93 CYS A O 1
ATOM 728 N N . ALA A 1 94 ? 3.446 -3.413 34.007 1.00 64.06 94 ALA A N 1
ATOM 729 C CA . ALA A 1 94 ? 3.429 -3.723 35.427 1.00 64.06 94 ALA A CA 1
ATOM 730 C C . ALA A 1 94 ? 4.521 -4.769 35.678 1.00 64.06 94 ALA A C 1
ATOM 732 O O . ALA A 1 94 ? 4.428 -5.900 35.207 1.00 64.06 94 ALA A O 1
ATOM 733 N N . SER A 1 95 ? 5.597 -4.353 36.335 1.00 68.12 95 SER A N 1
ATOM 734 C CA . SER A 1 95 ? 6.589 -5.261 36.890 1.00 68.12 95 SER A CA 1
ATOM 735 C C . SER A 1 95 ? 5.961 -5.949 38.101 1.00 68.12 95 SER A C 1
ATOM 737 O O . SER A 1 95 ? 5.581 -5.254 39.047 1.00 68.12 95 SER A O 1
ATOM 739 N N . GLU A 1 96 ? 5.807 -7.274 38.021 1.00 57.19 96 GLU A N 1
ATOM 740 C CA . GLU A 1 96 ? 5.524 -8.149 39.171 1.00 57.19 96 GLU A CA 1
ATOM 741 C C . GLU A 1 96 ? 6.693 -8.167 40.164 1.00 57.19 96 GLU A C 1
ATOM 743 O O . GLU A 1 96 ? 7.863 -8.092 39.712 1.00 57.19 96 GLU A O 1
#

Foldseek 3Di:
DVPVPVVLLVVLLVLLQVLLVVVVVCVVVDQAQEAEDDDPCLDDPSVVNSVVNSLVSCVVPPVVVNVRYDYDYDDPVCVVVVVVVVVVPDDDPPDD

pLDDT: mean 88.07, std 11.19, range [56.94, 98.69]

=== Feature glossary ===
Key to the feature types in this record:

pLDDT. pLDDT is the predicted lDDT-Cα score: AlphaFold's confidence that the local environment of each residue (all inter-atomic distances within 15 Å) is correctly placed. It is a per-residue number between 0 and 100, with higher meaning more reliable.

Radius of gyration, Cα contacts, bounding box. The geometric summary reports three shape descriptors. Rg (radius of gyration) measures how spread out the Cα atoms are about their centre of mass; compact globular proteins have small Rg, elongated or unfolded ones large. Cα contacts (<8 Å, |i−j|>4) count long-range residue pairs in spatial proximity — high for tightly packed folds, near zero for rods or random coil. The bounding-box extents give the protein's footprint along x, y, z in Å.

Backbone torsions (φ/ψ). Backbone dihedral angles. Every residue except chain termini has a φ (preceding-C → N → Cα → C) and a ψ (N → Cα → C → next-N). They are reported in degrees following the IUPAC sign convention. Secondary structure is essentially a statement about which (φ, ψ) basin each residue occupies.

Contact-map, Ramachandran, and PAE plots. Plot images: a contact map (which residues are close in 3D, as an N×N binary image), a Ramachandran scatter (backbone torsion angles, revealing secondary-structure composition at a glance), and — for AlphaFold structures — a PAE heatmap (pairwise prediction confidence).

Predicted aligned error. Predicted Aligned Error (PAE) is an AlphaFold confidence matrix: entry (i, j) is the expected error in the position of residue j, in ångströms, when the prediction is superimposed on the true structure at residue i. Low PAE within a block of residues means that block is internally rigid and well-predicted; high PAE between two blocks means their relative placement is uncertain even if each block individually is confident.

Secondary structure (3-state, P-SEA). Three-state secondary structure (P-SEA) collapses the eight DSSP classes into helix (a), strand (b), and coil (c). P-SEA assigns these from Cα geometry alone — distances and angles — without requiring backbone oxygens, so it works on any Cα trace.

Solvent-accessible surface area. Solvent-accessible surface area (SASA) is the area in Å² traced out by the centre of a 1.4 Å probe sphere (a water molecule) rolled over the protein's van der Waals surface (Shrake–Rupley / Lee–Richards construction). Buried residues have near-zero SASA; fully exposed residues can exceed 200 Å². The total SASA scales roughly with the number of surface residues.

Foldseek 3Di. The Foldseek 3Di string encodes local tertiary geometry as a 20-letter alphabet — one character per residue — derived from the relative positions of nearby Cα atoms. Unlike the amino-acid sequence, 3Di is a direct function of the 3D structure, so two proteins with the same fold have similar 3Di strings even at low sequence identity.

B-factor. For experimental (PDB) structures, the B-factor (temperature factor) quantifies the positional spread of each atom in the crystal — a combination of thermal vibration and static disorder — in units of Å². High B-factors mark flexible loops or poorly resolved regions; low B-factors mark the rigid, well-ordered core.

mmCIF coordinates. The mmCIF block holds the 3D Cartesian coordinates of each backbone atom (N, Cα, C, O) in ångströms. mmCIF is the PDB's canonical archive format — a tagged-loop text representation of the atomic model.

InterPro / GO / CATH / organism. Functional annotations link the protein to curated databases. InterPro entries identify conserved domains and families by matching the sequence against member-database signatures (Pfam, PROSITE, CDD, …). Gene Ontology (GO) terms describe molecular function, biological process, and cellular component in a controlled vocabulary. CATH places the structure in a hierarchical fold classification (Class/Architecture/Topology/Homologous-superfamily). The organism is the source species.

Rendered structure images. Structure images are PyMOL renders from six orthogonal camera directions. Cartoon representation draws helices as coils and strands as arrows; sticks shows the backbone as bonds; surface shows the solvent-excluded envelope. Rainbow coloring maps sequence position to hue (blue→red, N→C); chain coloring assigns a distinct color per polypeptide.

Sequence. This is the polypeptide sequence — one letter per residue, N-terminus first. Length ranges from a few dozen residues for small domains to over a thousand for large multi-domain proteins.

Secondary structure (8-state, DSSP). The SS8 string is DSSP's per-residue secondary-structure call. α-helix (H) means an i→i+4 H-bond ladder; β-strand (E) means the residue participates in a β-sheet; 3₁₀ (G) and π (I) are tighter and wider helices; T/S are turns/bends; '-' is loop.

Nearest PDB structures. Structural nearest neighbors (via Foldseek easy-search vs the PDB). Reported per hit: target PDB id, E-value, and alignment TM-score. A TM-score above ~0.5 is the conventional threshold for 'same fold'.